Protein AF-A0A3N5V2A7-F1 (afdb_monomer_lite)

Foldseek 3Di:
DPPVVLVVLLVVLVCLLCVQVVCQLPRDPVSLVSNLVSLLVNLQSCLVVVDPDPVSVVVSVVSSVVSNVVSVVVVVVSVVDDD

Structure (mmCIF, N/CA/C/O backbone):
data_AF-A0A3N5V2A7-F1
#
_entry.id   AF-A0A3N5V2A7-F1
#
loop_
_atom_site.group_PDB
_atom_site.id
_atom_site.type_symbol
_atom_site.label_atom_id
_atom_site.label_alt_id
_atom_site.label_comp_id
_atom_site.label_asym_id
_atom_site.label_entity_id
_atom_site.label_seq_id
_atom_site.pdbx_PDB_ins_code
_atom_site.Cartn_x
_atom_site.Cartn_y
_atom_site.Cartn_z
_atom_site.occupancy
_atom_site.B_iso_or_equiv
_atom_site.auth_seq_id
_atom_site.auth_comp_id
_atom_site.auth_asym_id
_atom_site.auth_atom_id
_atom_site.pdbx_PDB_model_num
ATOM 1 N N . MET A 1 1 ? 5.460 3.068 -19.754 1.00 58.78 1 MET A N 1
ATOM 2 C CA . MET A 1 1 ? 4.961 4.041 -18.761 1.00 58.78 1 MET A CA 1
ATOM 3 C C . MET A 1 1 ? 6.058 5.055 -18.555 1.00 58.78 1 MET A C 1
ATOM 5 O O . MET A 1 1 ? 7.186 4.628 -18.353 1.00 58.78 1 MET A O 1
ATOM 9 N N . ASP A 1 2 ? 5.746 6.344 -18.624 1.00 79.81 2 ASP A N 1
ATOM 10 C CA . ASP A 1 2 ? 6.706 7.390 -18.268 1.00 79.81 2 ASP A CA 1
ATOM 11 C C . ASP A 1 2 ? 7.072 7.267 -16.780 1.00 79.81 2 ASP A C 1
ATOM 13 O O . ASP A 1 2 ? 6.184 7.078 -15.945 1.00 79.81 2 ASP A O 1
ATOM 17 N N . GLU A 1 3 ? 8.358 7.374 -16.429 1.00 77.38 3 GLU A N 1
ATOM 18 C CA . GLU A 1 3 ? 8.838 7.319 -15.032 1.00 77.38 3 GLU A CA 1
ATOM 19 C C . GLU A 1 3 ? 8.066 8.283 -14.118 1.00 77.38 3 GLU A C 1
ATOM 21 O O . GLU A 1 3 ? 7.743 7.960 -12.976 1.00 77.38 3 GLU A O 1
ATOM 26 N N . GLN A 1 4 ? 7.684 9.445 -14.650 1.00 83.75 4 GLN A N 1
ATOM 27 C CA . GLN A 1 4 ? 6.886 10.449 -13.946 1.00 83.75 4 GLN A CA 1
ATOM 28 C C . GLN A 1 4 ? 5.493 9.933 -13.565 1.00 83.75 4 GLN A C 1
ATOM 30 O O . GLN A 1 4 ? 5.047 10.139 -12.437 1.00 83.75 4 GLN A O 1
ATOM 35 N N . ALA A 1 5 ? 4.820 9.212 -14.467 1.00 82.12 5 ALA A N 1
ATOM 36 C CA . ALA A 1 5 ? 3.523 8.607 -14.177 1.00 82.12 5 ALA A CA 1
ATOM 37 C C . ALA A 1 5 ? 3.636 7.583 -13.041 1.00 82.12 5 ALA A C 1
ATOM 39 O O . ALA A 1 5 ? 2.745 7.479 -12.201 1.00 82.12 5 ALA A O 1
ATOM 40 N N . LEU A 1 6 ? 4.755 6.862 -12.977 1.00 80.75 6 LEU A N 1
ATOM 41 C CA . LEU A 1 6 ? 4.989 5.870 -11.940 1.00 80.75 6 LEU A CA 1
ATOM 42 C C . LEU A 1 6 ? 5.221 6.486 -10.563 1.00 80.75 6 LEU A C 1
ATOM 44 O O . LEU A 1 6 ? 4.677 6.005 -9.570 1.00 80.75 6 LEU A O 1
ATOM 48 N N . ILE A 1 7 ? 5.979 7.581 -10.516 1.00 84.00 7 ILE A N 1
ATOM 49 C CA . ILE A 1 7 ? 6.179 8.362 -9.294 1.00 84.00 7 ILE A CA 1
ATOM 50 C C . ILE A 1 7 ? 4.831 8.874 -8.780 1.00 84.00 7 ILE A C 1
ATOM 52 O O . ILE A 1 7 ? 4.539 8.723 -7.595 1.00 84.00 7 ILE A O 1
ATOM 56 N N . TYR A 1 8 ? 3.967 9.405 -9.653 1.00 87.62 8 TYR A N 1
ATOM 57 C CA . TYR A 1 8 ? 2.631 9.847 -9.243 1.00 87.62 8 TYR A CA 1
ATOM 58 C C . TYR A 1 8 ? 1.773 8.706 -8.694 1.00 87.62 8 TYR A C 1
ATOM 60 O O . TYR A 1 8 ? 1.122 8.881 -7.664 1.00 87.62 8 TYR A O 1
ATOM 68 N N . VAL A 1 9 ? 1.803 7.531 -9.329 1.00 85.69 9 VAL A N 1
ATOM 69 C CA . VAL A 1 9 ? 1.090 6.340 -8.844 1.00 85.69 9 VAL A CA 1
ATOM 70 C C . VAL A 1 9 ? 1.618 5.905 -7.476 1.00 85.69 9 VAL A C 1
ATOM 72 O O . VAL A 1 9 ? 0.821 5.670 -6.571 1.00 85.69 9 VAL A O 1
ATOM 75 N N . LEU A 1 10 ? 2.938 5.849 -7.283 1.00 84.75 10 LEU A N 1
ATOM 76 C CA . LEU A 1 10 ? 3.541 5.487 -5.997 1.00 84.75 10 LEU A CA 1
ATOM 77 C C . LEU A 1 10 ? 3.174 6.479 -4.895 1.00 84.75 10 LEU A C 1
ATOM 79 O O . LEU A 1 10 ? 2.761 6.052 -3.821 1.00 84.75 10 LEU A O 1
ATOM 83 N N . VAL A 1 11 ? 3.272 7.784 -5.158 1.00 87.62 11 VAL A N 1
ATOM 84 C CA . VAL A 1 11 ? 2.906 8.831 -4.192 1.00 87.62 11 VAL A CA 1
ATOM 85 C C . VAL A 1 11 ? 1.424 8.740 -3.824 1.00 87.62 11 VAL A C 1
ATOM 87 O O . VAL A 1 11 ? 1.082 8.802 -2.643 1.00 87.62 11 VAL A O 1
ATOM 90 N N . LEU A 1 12 ? 0.545 8.537 -4.809 1.00 87.50 12 LEU A N 1
ATOM 91 C CA . LEU A 1 12 ? -0.888 8.358 -4.581 1.00 87.50 12 LEU A CA 1
ATOM 92 C C . LEU A 1 12 ? -1.163 7.124 -3.711 1.00 87.50 12 LEU A C 1
ATOM 94 O O . LEU A 1 12 ? -1.896 7.211 -2.726 1.00 87.50 12 LEU A O 1
ATOM 98 N N . LEU A 1 13 ? -0.547 5.986 -4.034 1.00 84.94 13 LEU A N 1
ATOM 99 C CA . LEU A 1 13 ? -0.693 4.763 -3.252 1.00 84.94 13 LEU A CA 1
ATOM 100 C C . LEU A 1 13 ? -0.156 4.931 -1.828 1.00 84.94 13 LEU A C 1
ATOM 102 O O . LEU A 1 13 ? -0.765 4.412 -0.896 1.00 84.94 13 LEU A O 1
ATOM 106 N N . LEU A 1 14 ? 0.940 5.673 -1.640 1.00 84.06 14 LEU A N 1
ATOM 107 C CA . LEU A 1 14 ? 1.510 5.968 -0.322 1.00 84.06 14 LEU A CA 1
ATOM 108 C C . LEU A 1 14 ? 0.567 6.835 0.523 1.00 84.06 14 LEU A C 1
ATOM 110 O O . LEU A 1 14 ? 0.397 6.606 1.718 1.00 84.06 14 LEU A O 1
ATOM 114 N N . LEU A 1 15 ? -0.088 7.814 -0.102 1.00 86.62 15 LEU A N 1
ATOM 115 C CA . LEU A 1 15 ? -1.103 8.639 0.552 1.00 86.62 15 LEU A CA 1
ATOM 116 C C . LEU A 1 15 ? -2.325 7.805 0.947 1.00 86.62 15 LEU A C 1
ATOM 118 O O . LEU A 1 15 ? -2.788 7.900 2.084 1.00 86.62 15 LEU A O 1
ATOM 122 N N . LEU A 1 16 ? -2.823 6.948 0.049 1.00 84.38 16 LEU A N 1
ATOM 123 C CA . LEU A 1 16 ? -3.948 6.059 0.352 1.00 84.38 16 LEU A CA 1
ATOM 124 C C . LEU A 1 16 ? -3.585 5.018 1.416 1.00 84.38 16 LEU A C 1
ATOM 126 O O . LEU A 1 16 ? -4.403 4.728 2.291 1.00 84.38 16 LEU A O 1
ATOM 130 N N . SER A 1 17 ? -2.365 4.475 1.384 1.00 82.25 17 SER A N 1
ATOM 131 C CA . SER A 1 17 ? -1.906 3.517 2.389 1.00 82.25 17 SER A CA 1
ATOM 132 C C . SER A 1 17 ? -1.847 4.154 3.772 1.00 82.25 17 SER A C 1
ATOM 134 O O . SER A 1 17 ? -2.125 3.465 4.745 1.00 82.25 17 SER A O 1
ATOM 136 N N . ASN A 1 18 ? -1.617 5.464 3.871 1.00 80.38 18 ASN A N 1
ATOM 137 C CA . ASN A 1 18 ? -1.594 6.189 5.137 1.00 80.38 18 ASN A CA 1
ATOM 138 C C . ASN A 1 18 ? -2.923 6.887 5.488 1.00 80.38 18 ASN A C 1
ATOM 140 O O . ASN A 1 18 ? -3.065 7.431 6.582 1.00 80.38 18 ASN A O 1
ATOM 144 N N . ALA A 1 19 ? -3.927 6.841 4.604 1.00 78.38 19 ALA A N 1
ATOM 145 C CA . ALA A 1 19 ? -5.215 7.512 4.801 1.00 78.38 19 ALA A CA 1
ATOM 146 C C . ALA A 1 19 ? -5.946 7.042 6.066 1.00 78.38 19 ALA A C 1
ATOM 148 O O . ALA A 1 19 ? -6.685 7.809 6.674 1.00 78.38 19 ALA A O 1
ATOM 149 N N . HIS A 1 20 ? -5.705 5.805 6.505 1.00 73.38 20 HIS A N 1
ATOM 150 C CA . HIS A 1 20 ? -6.251 5.284 7.754 1.00 73.38 20 HIS A CA 1
ATOM 151 C C . HIS A 1 20 ? -5.780 6.101 8.978 1.00 73.38 20 HIS A C 1
ATOM 153 O O . HIS A 1 20 ? -6.573 6.337 9.886 1.00 73.38 20 HIS A O 1
ATOM 159 N N . SER A 1 21 ? -4.547 6.621 8.977 1.00 74.88 21 SER A N 1
ATOM 160 C CA . SER A 1 21 ? -3.984 7.426 10.073 1.00 74.88 21 SER A CA 1
ATOM 161 C C . SER A 1 21 ? -4.831 8.668 10.400 1.00 74.88 21 SER A C 1
ATOM 163 O O . SER A 1 21 ? -4.986 9.031 11.564 1.00 74.88 21 SER A O 1
ATOM 165 N N . LEU A 1 22 ? -5.489 9.256 9.392 1.00 75.06 22 LEU A N 1
ATOM 166 C CA . LEU A 1 22 ? -6.339 10.446 9.543 1.00 75.06 22 LEU A CA 1
ATOM 167 C C . LEU A 1 22 ? -7.634 10.194 10.333 1.00 75.06 22 LEU A C 1
ATOM 169 O O . LEU A 1 22 ? -8.218 11.132 10.867 1.00 75.06 22 LEU A O 1
ATOM 173 N N . PHE A 1 23 ? -8.096 8.944 10.412 1.00 73.75 23 PHE A N 1
ATOM 174 C CA . PHE A 1 23 ? -9.366 8.587 11.060 1.00 73.75 23 PHE A CA 1
ATOM 175 C C . PHE A 1 23 ? -9.182 8.009 12.475 1.00 73.75 23 PHE A C 1
ATOM 177 O O . PHE A 1 23 ? -10.166 7.711 13.159 1.00 73.75 23 PHE A O 1
ATOM 184 N N . GLY A 1 24 ? -7.936 7.844 12.935 1.00 67.06 24 GLY A N 1
ATOM 185 C CA . GLY A 1 24 ? -7.624 7.362 14.280 1.00 67.06 24 GLY A CA 1
ATOM 186 C C . GLY A 1 24 ? -8.293 6.019 14.610 1.00 67.06 24 GLY A C 1
ATOM 187 O O . GLY A 1 24 ? -8.150 5.033 13.888 1.00 67.06 24 GLY A O 1
ATOM 188 N N . LYS A 1 25 ? -9.029 5.955 15.724 1.00 65.69 25 LYS A N 1
ATOM 189 C CA . LYS A 1 25 ? -9.673 4.719 16.209 1.00 65.69 25 LYS A CA 1
ATOM 190 C C . LYS A 1 25 ? -10.979 4.374 15.476 1.00 65.69 25 LYS A C 1
ATOM 192 O O . LYS A 1 25 ? -11.310 3.198 15.349 1.00 65.69 25 LYS A O 1
ATOM 197 N N . ASN A 1 26 ? -11.670 5.372 14.919 1.00 73.50 26 ASN A N 1
ATOM 198 C CA . ASN A 1 26 ? -12.956 5.222 14.225 1.00 73.50 26 ASN A CA 1
ATOM 199 C C . ASN A 1 26 ? -12.788 5.146 12.700 1.00 73.50 26 ASN A C 1
ATOM 201 O O . ASN A 1 26 ? -13.511 5.792 11.943 1.00 73.50 26 ASN A O 1
ATOM 205 N N . ILE A 1 27 ? -11.829 4.344 12.233 1.00 76.12 27 ILE A N 1
ATOM 206 C CA . ILE A 1 27 ? -11.645 4.096 10.800 1.00 76.12 27 ILE A CA 1
ATOM 207 C C . ILE A 1 27 ? -12.865 3.343 10.237 1.00 76.12 27 ILE A C 1
ATOM 209 O O . ILE A 1 27 ? -13.159 2.228 10.686 1.00 76.12 27 ILE A O 1
ATOM 213 N N . PRO A 1 28 ? -13.532 3.877 9.196 1.00 81.44 28 PRO A N 1
ATOM 214 C CA . PRO A 1 28 ? -14.523 3.121 8.443 1.00 81.44 28 PRO A CA 1
ATOM 215 C C . PRO A 1 28 ? -13.882 1.874 7.824 1.00 81.44 28 PRO A C 1
ATOM 217 O O . PRO 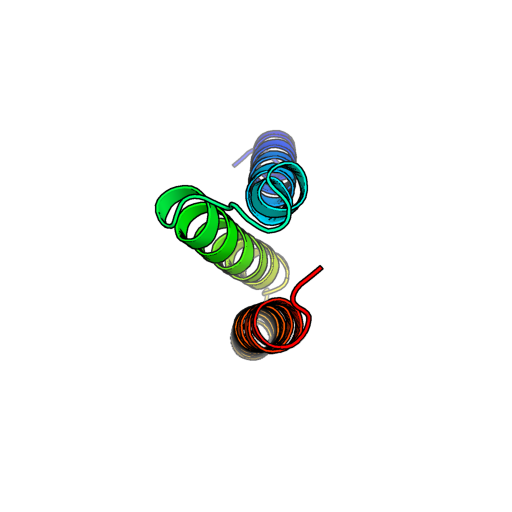A 1 28 ? -12.790 1.948 7.256 1.00 81.44 28 PRO A O 1
ATOM 220 N N . ARG A 1 29 ? -14.570 0.722 7.864 1.00 78.06 29 ARG A N 1
ATOM 221 C CA . ARG A 1 29 ? -14.041 -0.545 7.311 1.00 78.06 29 ARG A CA 1
ATOM 222 C C . ARG A 1 29 ? -13.548 -0.402 5.866 1.00 78.06 29 ARG A C 1
ATOM 224 O O . ARG A 1 29 ? -12.542 -1.012 5.524 1.00 78.06 29 ARG A O 1
ATOM 231 N N . PHE A 1 30 ? -14.214 0.411 5.043 1.00 78.56 30 PHE A N 1
ATOM 232 C CA . PHE A 1 30 ? -13.802 0.631 3.655 1.00 78.56 30 PHE A CA 1
ATOM 233 C C . PHE A 1 30 ? -12.457 1.372 3.546 1.00 78.56 30 PHE A C 1
ATOM 235 O O . PHE A 1 30 ? -11.631 0.986 2.729 1.00 78.56 30 PHE A O 1
ATOM 242 N N . VAL A 1 31 ? -12.197 2.374 4.399 1.00 80.69 31 VAL A N 1
ATOM 243 C CA . VAL A 1 31 ? -10.922 3.119 4.423 1.00 80.69 31 VAL A CA 1
ATOM 244 C C . VAL A 1 31 ? -9.779 2.196 4.834 1.00 80.69 31 VAL A C 1
ATOM 246 O O . VAL A 1 31 ? -8.685 2.278 4.284 1.00 80.69 31 VAL A O 1
ATOM 249 N N . TRP A 1 32 ? -10.043 1.274 5.763 1.00 77.75 32 TRP A N 1
ATOM 250 C CA . TRP A 1 32 ? -9.065 0.267 6.167 1.00 77.75 32 TRP A CA 1
ATOM 251 C C . TRP A 1 32 ? -8.694 -0.674 5.015 1.00 77.75 32 TRP A C 1
ATOM 253 O O . TRP A 1 32 ? -7.513 -0.862 4.737 1.00 77.75 32 TRP A O 1
ATOM 263 N N . TRP A 1 33 ? -9.692 -1.224 4.314 1.00 78.75 33 TRP A N 1
ATOM 264 C CA . TRP A 1 33 ? -9.454 -2.088 3.154 1.00 78.75 33 TRP A CA 1
ATOM 265 C C . TRP A 1 33 ? -8.745 -1.353 2.017 1.00 78.75 33 TRP A C 1
ATOM 267 O O . TRP A 1 33 ? -7.836 -1.918 1.419 1.00 78.75 33 TRP A O 1
ATOM 277 N N . LEU A 1 34 ? -9.111 -0.094 1.762 1.00 82.19 34 LEU A N 1
ATOM 278 C CA . LEU A 1 34 ? -8.482 0.742 0.740 1.00 82.19 34 LEU A CA 1
ATOM 279 C C . LEU A 1 34 ? -7.005 1.015 1.057 1.00 82.19 34 LEU A C 1
ATOM 281 O O . LEU A 1 34 ? -6.141 0.952 0.184 1.00 82.19 34 LEU A O 1
ATOM 285 N N . SER A 1 35 ? -6.702 1.303 2.319 1.00 81.62 35 SER A N 1
ATOM 286 C CA . SER A 1 35 ? -5.336 1.518 2.789 1.00 81.62 35 SER A CA 1
ATOM 287 C C . SER A 1 35 ? -4.494 0.241 2.689 1.00 81.62 35 SER A C 1
ATOM 289 O O . SER A 1 35 ? -3.361 0.288 2.205 1.00 81.62 35 SER A O 1
ATOM 291 N N . LEU A 1 36 ? -5.075 -0.908 3.043 1.00 80.69 36 LEU A N 1
ATOM 292 C CA . LEU A 1 36 ? -4.433 -2.215 2.919 1.00 80.69 36 LEU A CA 1
ATOM 293 C C . LEU A 1 36 ? -4.161 -2.587 1.454 1.00 80.69 36 LEU A C 1
ATOM 295 O O . LEU A 1 36 ? -3.049 -2.989 1.116 1.00 80.69 36 LEU A O 1
ATOM 299 N N . SER A 1 37 ? -5.153 -2.426 0.571 1.00 80.62 37 SER A N 1
ATOM 300 C CA . SER A 1 37 ? -4.990 -2.716 -0.857 1.00 80.62 37 SER A CA 1
ATOM 301 C C . SER A 1 37 ? -3.943 -1.809 -1.494 1.00 80.62 37 SER A C 1
ATOM 303 O O . SER A 1 37 ? -3.172 -2.256 -2.339 1.00 80.62 37 SER A O 1
ATOM 305 N N . SER A 1 38 ? -3.871 -0.552 -1.051 1.00 83.62 38 SER A N 1
ATOM 306 C CA . SER A 1 38 ? -2.872 0.400 -1.533 1.00 83.62 38 SER A CA 1
ATOM 307 C C . SER A 1 38 ? -1.466 0.019 -1.073 1.00 83.62 38 SER A C 1
ATOM 309 O O . SER A 1 38 ? -0.545 0.045 -1.879 1.00 83.62 38 SER A O 1
ATOM 311 N N . ALA A 1 39 ? -1.292 -0.423 0.176 1.00 79.38 39 ALA A N 1
ATOM 312 C CA . ALA A 1 39 ? -0.006 -0.917 0.670 1.00 79.38 39 ALA A CA 1
ATOM 313 C C . ALA A 1 39 ? 0.486 -2.162 -0.090 1.00 79.38 39 ALA A C 1
ATOM 315 O O . ALA A 1 39 ? 1.655 -2.232 -0.470 1.00 79.38 39 ALA A O 1
ATOM 316 N N . ALA A 1 40 ? -0.411 -3.114 -0.366 1.00 79.00 40 ALA A N 1
ATOM 317 C CA . ALA A 1 40 ? -0.092 -4.287 -1.180 1.00 79.00 40 ALA A CA 1
ATOM 318 C C . ALA A 1 40 ? 0.288 -3.896 -2.620 1.00 79.00 40 ALA A C 1
ATOM 320 O O . ALA A 1 40 ? 1.265 -4.407 -3.167 1.00 79.00 40 ALA A O 1
ATOM 321 N N . ALA A 1 41 ? -0.430 -2.936 -3.213 1.00 81.31 41 ALA A N 1
ATOM 322 C CA . ALA A 1 41 ? -0.120 -2.417 -4.542 1.00 81.31 41 ALA A CA 1
ATOM 323 C C . ALA A 1 41 ? 1.252 -1.722 -4.601 1.00 81.31 41 ALA A C 1
ATOM 325 O O . ALA A 1 41 ? 1.964 -1.903 -5.584 1.00 81.31 41 ALA A O 1
ATOM 326 N N . ILE A 1 42 ? 1.670 -0.995 -3.554 1.00 83.06 42 ILE A N 1
ATOM 327 C CA . ILE A 1 42 ? 3.029 -0.421 -3.471 1.00 83.06 42 ILE A CA 1
ATOM 328 C C . ILE A 1 42 ? 4.072 -1.534 -3.512 1.00 83.06 42 ILE A C 1
ATOM 330 O O . ILE A 1 42 ? 4.992 -1.467 -4.321 1.00 83.06 42 ILE A O 1
ATOM 334 N N . GLY A 1 43 ? 3.921 -2.563 -2.671 1.00 73.06 43 GLY A N 1
ATOM 335 C CA . GLY A 1 43 ? 4.854 -3.693 -2.632 1.00 73.06 43 GLY A CA 1
ATOM 336 C C . GLY A 1 43 ? 4.973 -4.395 -3.986 1.00 73.06 43 GLY A C 1
ATOM 337 O O . GLY A 1 43 ? 6.073 -4.729 -4.415 1.00 73.06 43 GLY A O 1
ATOM 338 N N . PHE A 1 44 ? 3.854 -4.537 -4.698 1.00 77.50 44 PHE A N 1
ATOM 339 C CA . P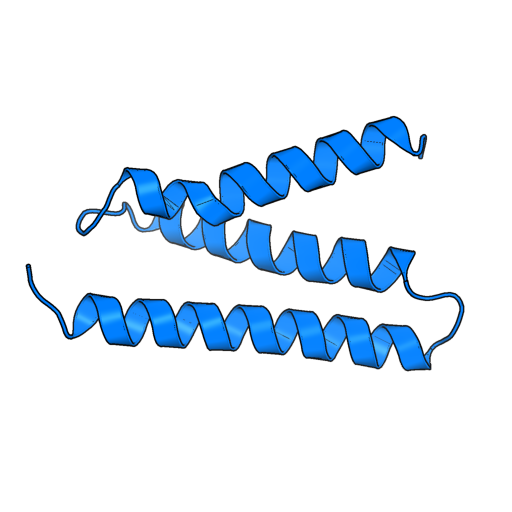HE A 1 44 ? 3.822 -5.121 -6.035 1.00 77.50 44 PHE A CA 1
ATOM 340 C C . PHE A 1 44 ? 4.491 -4.237 -7.097 1.00 77.50 44 PHE A C 1
ATOM 342 O O . PHE A 1 44 ? 5.305 -4.729 -7.873 1.00 77.50 44 PHE A O 1
ATOM 349 N N . VAL A 1 45 ? 4.196 -2.932 -7.119 1.00 78.69 45 VAL A N 1
ATOM 350 C CA . VAL A 1 45 ? 4.812 -1.983 -8.064 1.00 78.69 45 VAL A CA 1
ATOM 351 C C . VAL A 1 45 ? 6.318 -1.899 -7.831 1.00 78.69 45 VAL A C 1
ATOM 353 O O . VAL A 1 45 ? 7.086 -1.990 -8.783 1.00 78.69 45 VAL A O 1
ATOM 356 N N . VAL A 1 46 ? 6.750 -1.793 -6.573 1.00 75.50 46 VAL A N 1
ATOM 357 C CA . VAL A 1 46 ? 8.175 -1.800 -6.217 1.00 75.50 46 VAL A CA 1
ATOM 358 C C . VAL A 1 46 ? 8.821 -3.130 -6.608 1.00 75.50 46 VAL A C 1
ATOM 360 O O . VAL A 1 46 ? 9.895 -3.118 -7.197 1.00 75.50 46 VAL A O 1
ATOM 363 N N . GLY A 1 47 ? 8.156 -4.261 -6.354 1.00 69.19 47 GLY A N 1
ATOM 364 C CA . GLY A 1 47 ? 8.647 -5.590 -6.720 1.00 69.19 47 GLY A CA 1
ATOM 365 C C . GLY A 1 47 ? 8.824 -5.783 -8.226 1.00 69.19 47 GLY A C 1
ATOM 366 O O . GLY A 1 47 ? 9.843 -6.310 -8.646 1.00 69.19 47 GLY A O 1
ATOM 367 N N . ILE A 1 48 ? 7.882 -5.312 -9.049 1.00 73.31 48 ILE A N 1
ATOM 368 C CA . ILE A 1 48 ? 8.004 -5.369 -10.515 1.00 73.31 48 ILE A CA 1
ATOM 369 C C . ILE A 1 48 ? 9.162 -4.499 -11.010 1.00 73.31 48 ILE A C 1
ATOM 371 O O . ILE A 1 48 ? 9.893 -4.908 -11.906 1.00 73.31 48 ILE A O 1
ATOM 375 N N . PHE A 1 49 ? 9.329 -3.299 -10.450 1.00 68.56 49 PHE A N 1
ATOM 376 C CA . PHE A 1 49 ? 10.351 -2.353 -10.912 1.00 68.56 49 PHE A CA 1
ATOM 377 C C . PHE A 1 49 ? 11.757 -2.675 -10.410 1.00 68.56 49 PHE A C 1
ATOM 379 O O . PHE A 1 49 ? 12.730 -2.337 -11.078 1.00 68.56 49 PHE A O 1
ATOM 386 N N . MET A 1 50 ? 11.871 -3.346 -9.265 1.00 62.66 50 MET A N 1
ATOM 387 C CA . MET A 1 50 ? 13.141 -3.864 -8.762 1.00 62.66 50 MET A CA 1
ATOM 388 C C . MET A 1 50 ? 13.544 -5.200 -9.393 1.00 62.66 50 MET A C 1
ATOM 390 O O . MET A 1 50 ? 14.630 -5.665 -9.077 1.00 62.66 50 MET A O 1
ATOM 394 N N . ALA A 1 51 ? 12.728 -5.799 -10.273 1.00 55.19 51 ALA A N 1
ATOM 39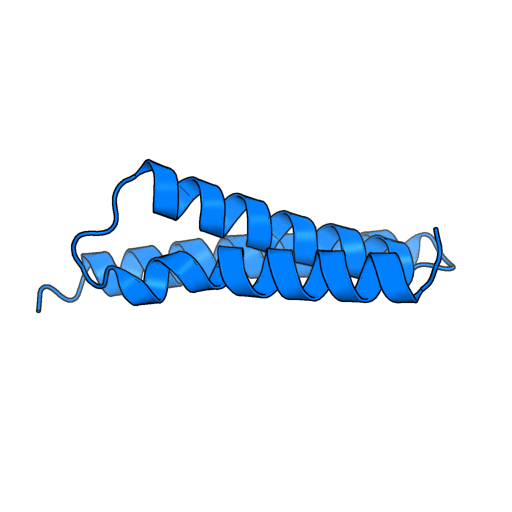5 C CA . ALA A 1 51 ? 12.962 -7.140 -10.803 1.00 55.19 51 ALA A CA 1
ATOM 396 C C . ALA A 1 51 ? 13.454 -7.186 -12.260 1.00 55.19 51 ALA A C 1
ATOM 398 O O . ALA A 1 51 ? 12.647 -7.348 -13.177 1.00 55.19 51 ALA A O 1
ATOM 399 N N . PRO A 1 52 ? 14.776 -7.137 -12.513 1.00 57.19 52 PRO A N 1
ATOM 400 C CA . PRO A 1 52 ? 15.349 -7.669 -13.744 1.00 57.19 52 PRO A CA 1
ATOM 401 C C . PRO A 1 52 ? 15.416 -9.211 -13.758 1.00 57.19 52 PRO A C 1
ATOM 403 O O . PRO A 1 52 ? 15.533 -9.782 -14.843 1.00 57.19 52 PRO A O 1
ATOM 406 N N . PHE A 1 53 ? 15.311 -9.899 -12.608 1.00 56.62 53 PHE A N 1
ATOM 407 C CA . PHE A 1 53 ? 15.435 -11.362 -12.508 1.00 56.62 53 PHE A CA 1
ATOM 408 C C . PHE A 1 53 ? 14.312 -12.020 -11.670 1.00 56.62 53 PHE A C 1
ATOM 410 O O . PHE A 1 53 ? 13.705 -11.383 -10.811 1.00 56.62 53 PHE A O 1
ATOM 417 N N . PRO A 1 54 ? 14.005 -13.318 -11.8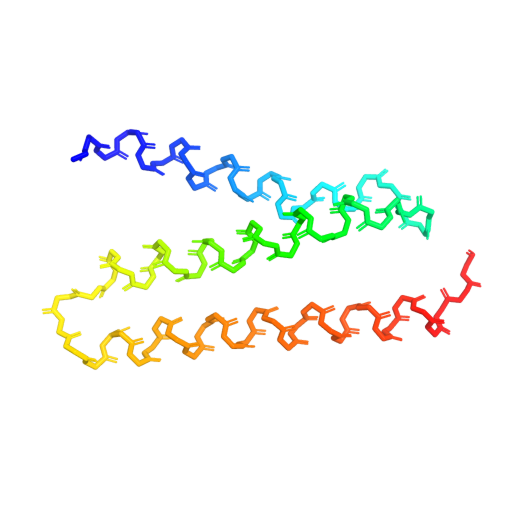81 1.00 60.66 54 PRO A N 1
ATOM 418 C CA . PRO A 1 54 ? 12.931 -14.033 -11.170 1.00 60.66 54 PRO A CA 1
ATOM 419 C C . PRO A 1 54 ? 13.129 -14.144 -9.645 1.00 60.66 54 PRO A C 1
ATOM 421 O O . PRO A 1 54 ? 12.169 -14.390 -8.916 1.00 60.66 54 PRO A O 1
ATOM 424 N N . GLU A 1 55 ? 14.346 -13.934 -9.148 1.00 60.88 55 GLU A N 1
ATOM 425 C CA . GLU A 1 55 ? 14.671 -13.882 -7.715 1.00 60.88 55 GLU A CA 1
ATOM 426 C C . GLU A 1 55 ? 14.098 -12.618 -7.045 1.00 60.88 55 GLU A C 1
ATOM 428 O O . GLU A 1 55 ? 13.658 -12.655 -5.894 1.00 60.88 55 GLU A O 1
ATOM 433 N N . ASP A 1 56 ? 13.980 -11.525 -7.797 1.00 59.44 56 ASP A N 1
ATOM 434 C CA . ASP A 1 56 ? 13.434 -10.254 -7.320 1.00 59.44 56 ASP A CA 1
ATOM 435 C C . ASP A 1 56 ? 11.901 -10.275 -7.214 1.00 59.44 56 ASP A C 1
ATOM 437 O O . ASP A 1 56 ? 11.320 -9.577 -6.385 1.00 59.44 56 ASP A O 1
ATOM 441 N N . LEU A 1 57 ? 11.223 -11.143 -7.977 1.00 61.84 57 LEU A N 1
ATOM 442 C CA . LEU A 1 57 ? 9.796 -11.446 -7.784 1.00 61.84 57 LEU A CA 1
ATOM 443 C C . LEU A 1 57 ? 9.546 -12.096 -6.418 1.00 61.84 57 LEU A C 1
ATOM 445 O O . LEU A 1 57 ? 8.549 -11.803 -5.754 1.00 61.84 57 LEU A O 1
ATOM 449 N N . LEU A 1 58 ? 10.474 -12.948 -5.977 1.00 69.25 58 LEU A N 1
ATOM 450 C CA . LEU A 1 58 ? 10.462 -13.558 -4.650 1.00 69.25 58 LEU A CA 1
ATOM 451 C C . LEU A 1 58 ? 10.639 -12.484 -3.570 1.00 69.25 58 LEU A C 1
ATOM 453 O O . LEU A 1 58 ? 9.871 -12.458 -2.608 1.00 69.25 58 LEU A O 1
ATOM 457 N N . ILE A 1 59 ? 11.558 -11.538 -3.774 1.00 67.38 59 ILE A N 1
ATOM 458 C CA . ILE A 1 59 ? 11.759 -10.386 -2.883 1.00 67.38 59 ILE A CA 1
ATOM 459 C C . ILE A 1 59 ? 10.510 -9.493 -2.848 1.00 67.38 59 ILE A C 1
ATOM 461 O O . ILE A 1 59 ? 10.024 -9.170 -1.766 1.00 67.38 59 ILE A O 1
ATOM 465 N N . GLY A 1 60 ? 9.925 -9.153 -3.999 1.00 65.19 60 GLY A N 1
ATOM 466 C CA . GLY A 1 60 ? 8.681 -8.383 -4.085 1.00 65.19 60 GLY A CA 1
ATOM 467 C C . GLY A 1 60 ? 7.513 -9.075 -3.379 1.00 65.19 60 GLY A C 1
ATOM 468 O O . GLY A 1 60 ? 6.751 -8.436 -2.649 1.00 65.19 60 GLY A O 1
ATOM 469 N N . SER A 1 61 ? 7.413 -10.401 -3.513 1.00 69.38 61 SER A N 1
ATOM 470 C CA . SER A 1 61 ? 6.412 -11.200 -2.804 1.00 69.38 61 SER A CA 1
ATOM 471 C C . SER A 1 61 ? 6.633 -11.186 -1.289 1.00 69.38 61 SER A C 1
ATOM 473 O O . SER A 1 61 ? 5.673 -10.987 -0.547 1.00 69.38 61 SER A O 1
ATOM 475 N N . LEU A 1 62 ? 7.884 -11.296 -0.823 1.00 74.56 62 LEU A N 1
ATOM 476 C CA . LEU A 1 62 ? 8.256 -11.230 0.592 1.00 74.56 62 LEU A CA 1
ATOM 477 C C . LEU A 1 62 ? 7.990 -9.846 1.187 1.00 74.56 62 LEU A C 1
ATOM 479 O O . LEU A 1 62 ? 7.461 -9.756 2.294 1.00 74.56 62 LEU A O 1
ATOM 483 N N . ILE A 1 63 ? 8.287 -8.773 0.450 1.00 71.50 63 ILE A N 1
ATOM 484 C CA . ILE A 1 63 ? 7.973 -7.396 0.854 1.00 71.50 63 ILE A CA 1
ATOM 485 C C . ILE A 1 63 ? 6.456 -7.220 0.969 1.00 71.50 63 ILE A C 1
ATOM 487 O O . ILE A 1 63 ? 5.973 -6.687 1.969 1.00 71.50 63 ILE A O 1
ATOM 491 N N . SER A 1 64 ? 5.689 -7.716 -0.005 1.00 68.56 64 SER A N 1
ATOM 492 C CA . SER A 1 64 ? 4.225 -7.675 0.044 1.00 68.56 64 SER A CA 1
ATOM 493 C C . SER A 1 64 ? 3.670 -8.474 1.230 1.00 68.56 64 SER A C 1
ATOM 495 O O . SER A 1 64 ? 2.742 -8.023 1.901 1.00 68.56 64 SER A O 1
ATOM 497 N N . LEU A 1 65 ? 4.248 -9.639 1.532 1.00 78.44 65 LEU A N 1
ATOM 498 C CA . LEU A 1 65 ? 3.872 -10.468 2.680 1.00 78.44 65 LEU A CA 1
ATOM 499 C C . LEU A 1 65 ? 4.205 -9.768 4.004 1.00 78.44 65 LEU A C 1
ATOM 501 O O . LEU A 1 65 ? 3.370 -9.724 4.906 1.00 78.44 65 LEU A O 1
ATOM 505 N N . GLY A 1 66 ? 5.381 -9.145 4.093 1.00 77.44 66 GLY A N 1
ATOM 506 C CA . GLY A 1 66 ? 5.796 -8.325 5.229 1.00 77.44 66 GLY A CA 1
ATOM 507 C C . GLY A 1 66 ? 4.868 -7.132 5.458 1.00 77.44 66 GLY A C 1
ATOM 508 O O . GLY A 1 66 ? 4.471 -6.882 6.594 1.00 77.44 66 GLY A O 1
ATOM 509 N N . ALA A 1 67 ? 4.442 -6.449 4.392 1.00 72.19 67 ALA A N 1
ATOM 510 C CA . ALA A 1 67 ? 3.476 -5.355 4.472 1.00 72.19 67 ALA A CA 1
ATOM 511 C C . ALA A 1 67 ? 2.112 -5.829 5.003 1.00 72.19 67 ALA A C 1
ATOM 513 O O . ALA A 1 67 ? 1.526 -5.175 5.865 1.00 72.19 67 ALA A O 1
ATOM 514 N N . ILE A 1 68 ? 1.633 -6.994 4.551 1.00 74.06 68 ILE A N 1
ATOM 515 C CA . ILE A 1 68 ? 0.393 -7.606 5.049 1.00 74.06 68 ILE A CA 1
ATOM 516 C C . ILE A 1 68 ? 0.518 -7.940 6.541 1.00 74.06 68 ILE A C 1
ATOM 518 O O . ILE A 1 68 ? -0.358 -7.577 7.328 1.00 74.06 68 ILE A O 1
ATOM 522 N N . VAL A 1 69 ? 1.610 -8.592 6.952 1.00 79.25 69 VAL A N 1
ATOM 523 C CA . VAL A 1 69 ? 1.853 -8.958 8.357 1.00 79.25 69 VAL A CA 1
ATOM 524 C C . VAL A 1 69 ? 1.953 -7.714 9.237 1.00 79.25 69 VAL A C 1
ATOM 526 O O . VAL A 1 69 ? 1.303 -7.657 10.281 1.00 79.25 69 VAL A O 1
ATOM 529 N N . PHE A 1 70 ? 2.697 -6.694 8.801 1.00 75.69 70 PHE A N 1
ATOM 530 C CA . PHE A 1 70 ? 2.792 -5.412 9.493 1.00 75.69 70 PHE A CA 1
ATOM 531 C C . PHE A 1 70 ? 1.404 -4.796 9.696 1.00 75.69 70 PHE A C 1
ATOM 533 O O . PHE A 1 70 ? 1.059 -4.433 10.816 1.00 75.69 70 PHE A O 1
ATOM 540 N N . PHE A 1 71 ? 0.557 -4.788 8.664 1.00 69.00 71 PHE A N 1
ATOM 541 C CA . PHE A 1 71 ? -0.819 -4.296 8.761 1.00 69.00 71 PHE A CA 1
ATOM 542 C C . PHE A 1 71 ? -1.682 -5.078 9.759 1.00 69.00 71 PHE A C 1
ATOM 544 O O . PHE A 1 71 ? -2.457 -4.481 10.514 1.00 69.00 71 PHE A O 1
ATOM 551 N N . PHE A 1 72 ? -1.562 -6.407 9.786 1.00 74.00 72 PHE A N 1
ATOM 552 C CA . PHE A 1 72 ? -2.264 -7.241 10.763 1.00 74.00 72 PHE A CA 1
ATOM 553 C C . PHE A 1 72 ? -1.791 -6.965 12.193 1.00 74.00 72 PHE A C 1
ATOM 555 O O . PHE A 1 72 ? -2.619 -6.881 13.100 1.00 74.00 72 PHE A O 1
ATOM 562 N N . ILE A 1 73 ? -0.487 -6.769 12.395 1.00 76.88 73 ILE A N 1
ATOM 563 C CA . ILE A 1 73 ? 0.088 -6.406 13.694 1.00 76.88 73 ILE A CA 1
ATOM 564 C C . ILE A 1 73 ? -0.392 -5.015 14.119 1.00 76.88 73 ILE A C 1
ATOM 566 O O . ILE A 1 73 ? -0.883 -4.866 15.236 1.00 76.88 73 ILE A O 1
ATOM 570 N N . SER A 1 74 ? -0.340 -4.012 13.235 1.00 67.25 74 SER A N 1
ATOM 571 C CA . SER A 1 74 ? -0.854 -2.664 13.511 1.00 67.25 74 SER A CA 1
ATOM 572 C C . SER A 1 74 ? -2.327 -2.697 13.916 1.00 67.25 74 SER A C 1
ATOM 574 O O . SER A 1 74 ? -2.727 -2.013 14.858 1.00 67.25 74 SER A O 1
ATOM 576 N N . ARG A 1 75 ? -3.135 -3.543 13.264 1.00 66.19 75 ARG A N 1
ATOM 577 C CA . ARG A 1 75 ? -4.527 -3.773 13.657 1.00 66.19 75 ARG A CA 1
ATOM 578 C C . ARG A 1 75 ? -4.639 -4.424 15.034 1.00 66.19 75 ARG A C 1
ATOM 580 O O . ARG A 1 75 ? -5.392 -3.926 15.862 1.00 66.19 75 ARG A O 1
ATOM 587 N N . ALA A 1 76 ? -3.896 -5.498 15.291 1.00 68.31 76 ALA A N 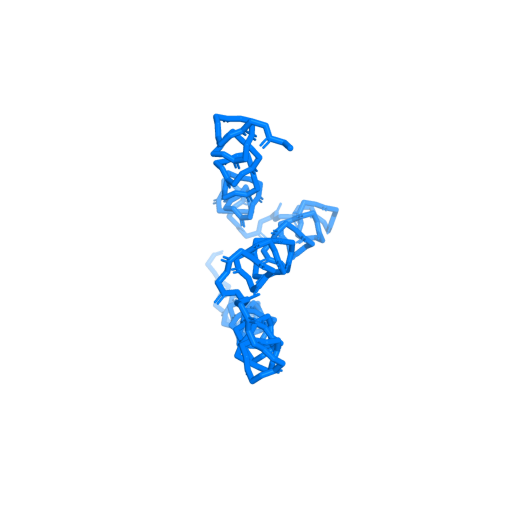1
ATOM 588 C CA . ALA A 1 76 ? -3.933 -6.205 16.568 1.00 68.31 76 ALA A CA 1
ATOM 589 C C . ALA A 1 76 ? -3.489 -5.317 17.745 1.00 68.31 76 ALA A C 1
ATOM 591 O O . ALA A 1 76 ? -4.062 -5.407 18.827 1.00 68.31 76 ALA A O 1
ATOM 592 N N . ILE A 1 77 ? -2.504 -4.437 17.534 1.00 69.69 77 ILE A N 1
ATOM 593 C CA . ILE A 1 77 ? -2.052 -3.452 18.527 1.00 69.69 77 ILE A CA 1
ATOM 594 C C . ILE A 1 77 ? -3.127 -2.383 18.747 1.00 69.69 77 ILE A C 1
ATOM 596 O O . ILE A 1 77 ? -3.459 -2.082 19.893 1.00 69.69 77 ILE A O 1
ATOM 600 N N . ARG A 1 78 ? -3.717 -1.840 17.673 1.00 63.22 78 ARG A N 1
ATOM 601 C CA . ARG A 1 78 ? -4.775 -0.824 17.775 1.00 63.22 78 ARG A CA 1
ATOM 602 C C . ARG A 1 78 ? -6.036 -1.362 18.454 1.00 63.22 78 ARG A C 1
ATOM 604 O O . ARG A 1 78 ? -6.625 -0.667 19.273 1.00 63.22 78 ARG A O 1
ATOM 611 N N . ASP A 1 79 ? -6.431 -2.596 18.154 1.00 63.16 79 ASP A N 1
ATOM 612 C CA . ASP A 1 79 ? -7.599 -3.234 18.770 1.00 63.16 79 ASP A CA 1
ATOM 613 C C . ASP A 1 79 ? -7.342 -3.568 20.263 1.00 63.16 79 ASP A C 1
ATOM 615 O O . ASP A 1 79 ? -8.290 -3.662 21.041 1.00 63.16 79 ASP A O 1
ATOM 619 N N . ARG A 1 80 ? -6.071 -3.691 20.691 1.00 62.28 80 ARG A N 1
ATOM 620 C CA . ARG A 1 80 ? -5.671 -3.910 22.098 1.00 62.28 80 ARG A CA 1
ATOM 621 C C . ARG A 1 80 ? -5.479 -2.638 22.923 1.00 62.28 80 ARG A C 1
ATOM 623 O O . ARG A 1 80 ? -5.537 -2.730 24.146 1.00 62.28 80 ARG A O 1
ATOM 630 N N . HIS A 1 81 ? -5.263 -1.481 22.300 1.00 50.97 81 HIS A N 1
ATOM 631 C CA . HIS A 1 81 ? -5.164 -0.199 23.000 1.00 50.97 81 HIS A CA 1
ATOM 632 C C . HIS A 1 81 ? -6.422 0.643 22.768 1.00 50.97 81 HIS A C 1
ATOM 634 O O . HIS A 1 81 ? -6.481 1.441 21.830 1.00 50.97 81 HIS A O 1
ATOM 640 N N . PRO A 1 82 ? -7.450 0.490 23.625 1.00 49.66 82 PRO A N 1
ATOM 641 C CA . PRO A 1 82 ? -8.602 1.358 23.597 1.00 49.66 82 PRO A CA 1
ATOM 642 C C . PRO A 1 82 ? -8.248 2.706 24.242 1.00 49.66 82 PRO A C 1
ATOM 644 O O . PRO A 1 82 ? -8.481 2.887 25.429 1.00 49.66 82 PRO A O 1
ATOM 647 N N . THR A 1 83 ? -7.710 3.654 23.475 1.00 51.69 83 THR A N 1
ATOM 648 C CA . THR A 1 83 ? -7.716 5.076 23.874 1.00 51.69 83 THR A CA 1
ATOM 649 C C . THR A 1 83 ? -9.014 5.762 23.492 1.00 51.69 83 THR A C 1
ATOM 651 O O . THR A 1 83 ? -9.563 5.431 22.415 1.00 51.69 83 THR A O 1
#

Radius of gyration: 14.44 Å; chains: 1; bounding box: 30×24×43 Å

Secondar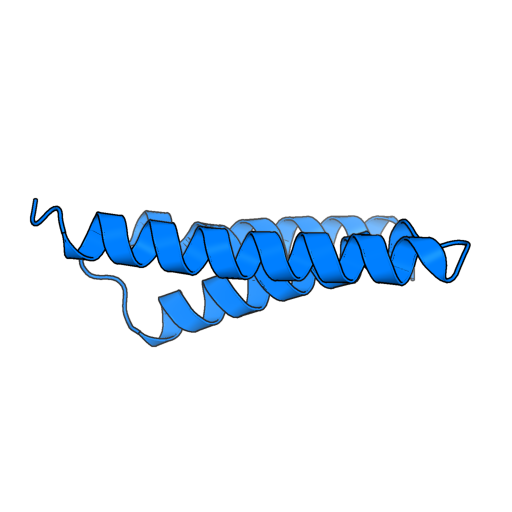y structure (DSSP, 8-state):
--HHHHHHHHHHHHHHHHGGGGGTT---HHHHHHHHHHHHHHHHHHHHHT-SSHHHHHHHHHHHHHHHHHHHHHHHHHHH---

pLDDT: mean 73.64, std 9.25, range [49.66, 87.62]

Sequence (83 aa):
MDEQALIYVLVLLLLLSNAHSLFGKNIPRFVWWLSLSSAAAIGFVVGIFMAPFPEDLLIGSLISLGAIVFFFISRAIRDRHPT